Protein AF-A0A2G2Z8R8-F1 (afdb_monomer_lite)

Structure (mmCIF, N/CA/C/O backbone):
data_AF-A0A2G2Z8R8-F1
#
_entry.id   AF-A0A2G2Z8R8-F1
#
loop_
_atom_site.group_PDB
_atom_site.id
_atom_site.type_symbol
_atom_site.label_atom_id
_atom_site.label_alt_id
_atom_site.label_comp_id
_atom_site.label_asym_id
_atom_site.label_entity_id
_atom_site.label_seq_id
_atom_site.pdbx_PDB_ins_code
_atom_site.Cartn_x
_atom_site.Cartn_y
_atom_site.Cartn_z
_atom_site.occupancy
_atom_site.B_iso_or_equiv
_atom_site.auth_seq_id
_atom_site.auth_comp_id
_atom_site.auth_asym_id
_atom_site.auth_atom_id
_atom_site.pdbx_PDB_model_num
ATOM 1 N N . MET A 1 1 ? 10.432 -23.554 36.384 1.00 43.22 1 MET A N 1
ATOM 2 C CA . MET A 1 1 ? 9.924 -23.650 34.997 1.00 43.22 1 MET A CA 1
ATOM 3 C C . MET A 1 1 ? 9.872 -22.246 34.408 1.00 43.22 1 MET A C 1
ATOM 5 O O . MET A 1 1 ? 8.925 -21.521 34.662 1.00 43.22 1 MET A O 1
ATOM 9 N N . MET A 1 2 ? 10.923 -21.826 33.702 1.00 41.69 2 MET A N 1
ATOM 10 C CA . MET A 1 2 ? 10.990 -20.522 33.031 1.00 41.69 2 MET A CA 1
ATOM 11 C C . MET A 1 2 ? 11.285 -20.794 31.558 1.00 41.69 2 MET A C 1
ATOM 13 O O . MET A 1 2 ? 12.398 -21.174 31.202 1.00 41.69 2 MET A O 1
ATOM 17 N N . LYS A 1 3 ? 10.269 -20.672 30.701 1.00 60.81 3 LYS A N 1
ATOM 18 C CA . LYS A 1 3 ? 10.453 -20.715 29.249 1.00 60.81 3 LYS A CA 1
ATOM 19 C C . LYS A 1 3 ? 10.927 -19.331 28.818 1.00 60.81 3 LYS A C 1
ATOM 21 O O . LYS A 1 3 ? 10.129 -18.416 28.648 1.00 60.81 3 LYS A O 1
ATOM 26 N N . LYS A 1 4 ? 12.247 -19.179 28.717 1.00 51.88 4 LYS A N 1
ATOM 27 C CA . LYS A 1 4 ? 12.909 -18.010 28.138 1.00 51.88 4 LYS A CA 1
ATOM 28 C C . LYS A 1 4 ? 12.603 -18.007 26.639 1.00 51.88 4 LYS A C 1
ATOM 30 O O . LYS A 1 4 ? 13.183 -18.786 25.889 1.00 51.88 4 LYS A O 1
ATOM 35 N N . LEU A 1 5 ? 11.646 -17.185 26.214 1.00 55.47 5 LEU A N 1
ATOM 36 C CA . LEU A 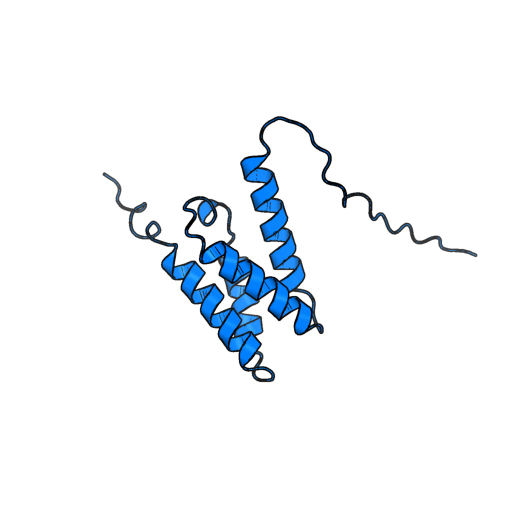1 5 ? 11.427 -16.905 24.799 1.00 55.47 5 LEU A CA 1
ATOM 37 C C . LEU A 1 5 ? 12.574 -16.009 24.330 1.00 55.47 5 LEU A C 1
ATOM 39 O O . LEU A 1 5 ? 12.664 -14.842 24.704 1.00 55.47 5 LEU A O 1
ATOM 43 N N . GLY A 1 6 ? 13.489 -16.590 23.557 1.00 53.66 6 GLY A N 1
ATOM 44 C CA . GLY A 1 6 ? 14.485 -15.842 22.806 1.00 53.66 6 GLY A CA 1
ATOM 45 C C . GLY A 1 6 ? 13.795 -15.073 21.686 1.00 53.66 6 GLY A C 1
ATOM 46 O O . GLY A 1 6 ? 13.603 -15.606 20.599 1.00 53.66 6 GLY A O 1
ATOM 47 N N . VAL A 1 7 ? 13.420 -13.823 21.960 1.00 51.38 7 VAL A N 1
ATOM 48 C CA . VAL A 1 7 ? 13.142 -12.825 20.925 1.00 51.38 7 VAL A CA 1
ATOM 49 C C . VAL A 1 7 ? 14.493 -12.438 20.335 1.00 51.38 7 VAL A C 1
ATOM 51 O O . VAL A 1 7 ? 15.218 -11.605 20.874 1.00 51.38 7 VAL A O 1
ATOM 54 N N . ARG A 1 8 ? 14.861 -13.126 19.256 1.00 47.12 8 ARG A N 1
ATOM 55 C CA . ARG A 1 8 ? 15.959 -12.734 18.378 1.00 47.12 8 ARG A CA 1
ATOM 56 C C . ARG A 1 8 ? 15.507 -11.518 17.575 1.00 47.12 8 ARG A C 1
ATOM 58 O O . ARG A 1 8 ? 14.803 -11.637 16.580 1.00 47.12 8 ARG A O 1
ATOM 65 N N . LEU A 1 9 ? 15.839 -10.351 18.119 1.00 53.00 9 LEU A N 1
ATOM 66 C CA . LEU A 1 9 ? 15.715 -9.019 17.521 1.00 53.00 9 LEU A CA 1
ATOM 67 C C . LEU A 1 9 ? 17.072 -8.600 16.919 1.00 53.00 9 LEU A C 1
ATOM 69 O O . LEU A 1 9 ? 17.424 -7.427 16.888 1.00 53.00 9 LEU A O 1
ATOM 73 N N . ASP A 1 10 ? 17.890 -9.565 16.506 1.00 55.88 10 ASP A N 1
ATOM 74 C CA . ASP A 1 10 ? 19.142 -9.325 15.801 1.00 55.88 10 ASP A CA 1
ATOM 75 C C . ASP A 1 10 ? 18.873 -9.225 14.299 1.00 55.88 10 ASP A C 1
ATOM 77 O O . ASP A 1 10 ? 18.954 -10.220 13.602 1.00 55.88 10 ASP A O 1
ATOM 81 N N . ASP A 1 11 ? 18.467 -8.035 13.836 1.00 49.84 11 ASP A N 1
ATOM 82 C CA . ASP A 1 11 ? 18.850 -7.471 12.519 1.00 49.84 11 ASP A CA 1
ATOM 83 C C . ASP A 1 11 ? 18.287 -6.044 12.301 1.00 49.84 11 ASP A C 1
ATOM 85 O O . ASP A 1 11 ? 17.859 -5.643 11.217 1.00 49.84 11 ASP A O 1
ATOM 89 N N . LEU A 1 12 ? 18.286 -5.224 13.357 1.00 52.91 12 LEU A N 1
ATOM 90 C CA . LEU A 1 12 ? 18.073 -3.777 13.253 1.00 52.91 12 LEU A CA 1
ATOM 91 C C . LEU A 1 12 ? 19.334 -3.024 13.678 1.00 52.91 12 LEU A C 1
ATOM 93 O O . LEU A 1 12 ? 19.315 -2.299 14.664 1.00 52.91 12 LEU A O 1
ATOM 97 N N . LEU A 1 13 ? 20.414 -3.154 12.901 1.00 49.88 13 LEU A N 1
ATOM 98 C CA . LEU A 1 13 ? 21.435 -2.107 12.786 1.00 49.88 13 LEU A CA 1
ATOM 99 C C . LEU A 1 13 ? 21.941 -2.007 11.334 1.00 49.88 13 LEU A C 1
ATOM 101 O O . LEU A 1 13 ? 22.262 -3.028 10.726 1.00 49.88 13 LEU A O 1
ATOM 105 N N . PRO A 1 14 ? 22.046 -0.792 10.763 1.00 53.56 14 PRO A N 1
ATOM 106 C CA . PRO A 1 14 ? 22.709 -0.574 9.489 1.00 53.56 14 PRO A CA 1
ATOM 107 C C . PRO A 1 14 ? 24.219 -0.580 9.746 1.00 53.56 14 PRO A C 1
ATOM 109 O O . PRO A 1 14 ? 24.789 0.428 10.154 1.00 53.56 14 PRO A O 1
ATOM 112 N N . SER A 1 15 ? 24.875 -1.724 9.554 1.00 39.31 15 SER A N 1
ATOM 113 C CA . SER A 1 15 ? 26.336 -1.762 9.581 1.00 39.31 15 SER A CA 1
ATOM 114 C C . SER A 1 15 ? 26.861 -1.238 8.249 1.00 39.31 15 SER A C 1
ATOM 116 O O . SER A 1 15 ? 26.693 -1.851 7.195 1.00 39.31 15 SER A O 1
ATOM 118 N N . SER A 1 16 ? 27.455 -0.053 8.304 1.00 54.16 16 SER A N 1
ATOM 119 C CA . SER A 1 16 ? 28.244 0.563 7.247 1.00 54.16 16 SER A CA 1
ATOM 120 C C . SER A 1 16 ? 29.335 -0.397 6.764 1.00 54.16 16 SER A C 1
ATOM 122 O O . SER A 1 16 ? 30.384 -0.525 7.386 1.00 54.16 16 SER A O 1
ATOM 124 N N . THR A 1 17 ? 29.089 -1.063 5.637 1.00 45.84 17 THR A N 1
ATOM 125 C CA . THR A 1 17 ? 30.105 -1.719 4.810 1.00 45.84 17 THR A CA 1
ATOM 126 C C . THR A 1 17 ? 30.026 -1.094 3.427 1.00 45.84 17 THR A C 1
ATOM 128 O O . THR A 1 17 ? 28.999 -1.154 2.750 1.00 45.84 17 THR A O 1
ATOM 131 N N . MET A 1 18 ? 31.105 -0.414 3.046 1.00 66.75 18 MET A N 1
ATOM 132 C CA . MET A 1 18 ? 31.293 0.114 1.704 1.00 66.75 18 MET A CA 1
ATOM 133 C C . MET A 1 18 ? 31.312 -1.040 0.696 1.00 66.75 18 MET A C 1
ATOM 135 O O . MET A 1 18 ? 32.046 -2.007 0.872 1.00 66.75 18 MET A O 1
ATOM 139 N N . GLY A 1 19 ? 30.526 -0.895 -0.370 1.00 47.53 19 GLY A N 1
ATOM 140 C CA . GLY A 1 19 ? 30.490 -1.808 -1.512 1.00 47.53 19 GLY A CA 1
ATOM 141 C C . GLY A 1 19 ? 29.070 -2.287 -1.812 1.00 47.53 19 GLY A C 1
ATOM 142 O O . GLY A 1 19 ? 28.534 -3.128 -1.104 1.00 47.53 19 GLY A O 1
ATOM 143 N N . SER A 1 20 ? 28.463 -1.753 -2.878 1.00 45.75 20 SER A N 1
ATOM 144 C CA . SER A 1 20 ? 27.205 -2.241 -3.489 1.00 45.75 20 SER A CA 1
ATOM 145 C C . SER A 1 20 ? 25.868 -1.873 -2.809 1.00 45.75 20 SER A C 1
ATOM 147 O O . SER A 1 20 ? 24.840 -2.491 -3.081 1.00 45.75 20 SER A O 1
ATOM 149 N N . ALA A 1 21 ? 25.827 -0.826 -1.978 1.00 47.91 21 ALA A N 1
ATOM 150 C CA . ALA A 1 21 ? 24.672 -0.509 -1.122 1.00 47.91 21 ALA A CA 1
ATOM 151 C C . ALA A 1 21 ? 23.464 0.195 -1.792 1.00 47.91 21 ALA A C 1
ATOM 153 O O . ALA A 1 21 ? 22.448 0.424 -1.133 1.00 47.91 21 ALA A O 1
ATOM 154 N N . SER A 1 22 ? 23.529 0.542 -3.083 1.00 49.91 22 SER A N 1
ATOM 155 C CA . SER A 1 22 ? 22.451 1.327 -3.715 1.00 49.91 22 SER A CA 1
ATOM 156 C C . SER A 1 22 ? 21.161 0.510 -3.923 1.00 49.91 22 SER A C 1
ATOM 158 O O . SER A 1 22 ? 20.063 0.989 -3.655 1.00 49.91 22 SER A O 1
ATOM 160 N N . LEU A 1 23 ? 21.275 -0.769 -4.301 1.00 51.56 23 LEU A N 1
ATOM 161 C CA . LEU A 1 23 ? 20.124 -1.671 -4.491 1.00 51.56 23 LEU A CA 1
ATOM 162 C C . LEU A 1 23 ? 19.588 -2.247 -3.168 1.00 51.56 23 LEU A C 1
ATOM 164 O O . LEU A 1 23 ? 18.381 -2.449 -3.013 1.00 51.56 23 LEU A O 1
ATOM 168 N N . SER A 1 24 ? 20.466 -2.491 -2.191 1.00 59.31 24 SER A N 1
ATOM 169 C CA . SER A 1 24 ? 20.090 -3.082 -0.902 1.00 59.31 24 SER A CA 1
ATOM 170 C C . SER A 1 24 ? 19.321 -2.099 -0.023 1.00 59.31 24 SER A C 1
ATOM 172 O O . SER A 1 24 ? 18.294 -2.470 0.545 1.00 59.31 24 SER A O 1
ATOM 174 N N . HIS A 1 25 ? 19.738 -0.830 0.023 1.00 64.38 25 HIS A N 1
ATOM 175 C CA . HIS A 1 25 ? 19.013 0.209 0.755 1.00 64.38 25 HIS A CA 1
ATOM 176 C C . HIS A 1 25 ? 17.590 0.396 0.203 1.00 64.38 25 HIS A C 1
ATOM 178 O O . HIS A 1 25 ? 16.633 0.552 0.966 1.00 64.38 25 HIS A O 1
ATOM 184 N N . GLN A 1 26 ? 17.445 0.269 -1.122 1.00 71.69 26 GLN A N 1
ATOM 185 C CA . GLN A 1 26 ? 16.164 0.329 -1.817 1.00 71.69 26 GLN A CA 1
ATOM 186 C C . GLN A 1 26 ? 15.236 -0.841 -1.453 1.00 71.69 26 GLN A C 1
ATOM 188 O O . GLN A 1 26 ? 14.096 -0.646 -1.044 1.00 71.69 26 GLN A O 1
ATOM 193 N N . SER A 1 27 ? 15.740 -2.072 -1.485 1.00 72.25 27 SER A N 1
ATOM 194 C CA . SER A 1 27 ? 14.947 -3.238 -1.073 1.00 72.25 27 SER A CA 1
ATOM 195 C C . SER A 1 27 ? 14.521 -3.178 0.405 1.00 72.25 27 SER A C 1
ATOM 197 O O . SER A 1 27 ? 13.402 -3.559 0.755 1.00 72.25 27 SER A O 1
ATOM 199 N N . ILE A 1 28 ? 15.390 -2.664 1.283 1.00 77.44 28 ILE A N 1
ATOM 200 C CA . ILE A 1 28 ? 15.125 -2.569 2.724 1.00 77.44 28 ILE A CA 1
ATOM 201 C C . ILE A 1 28 ? 14.011 -1.561 3.028 1.00 77.44 28 ILE A C 1
ATOM 203 O O . ILE A 1 28 ? 13.131 -1.873 3.837 1.00 77.44 28 ILE A O 1
ATOM 207 N N . TRP A 1 29 ? 13.994 -0.377 2.398 1.00 81.38 29 TRP A N 1
ATOM 208 C CA . TRP A 1 29 ? 12.897 0.570 2.644 1.00 81.38 29 TRP A CA 1
ATOM 209 C C . TRP A 1 29 ? 11.569 0.040 2.097 1.00 81.38 29 TRP A C 1
ATOM 211 O O . TRP A 1 29 ? 10.569 0.140 2.799 1.00 81.38 29 TRP A O 1
ATOM 221 N N . ILE A 1 30 ? 11.554 -0.598 0.917 1.00 79.12 30 ILE A N 1
ATOM 222 C CA . ILE A 1 30 ? 10.332 -1.182 0.336 1.00 79.12 30 ILE A CA 1
ATOM 223 C C . ILE A 1 30 ? 9.729 -2.211 1.294 1.00 79.12 30 ILE A C 1
ATOM 225 O O . ILE A 1 30 ? 8.538 -2.160 1.601 1.00 79.12 30 ILE A O 1
ATOM 229 N N . LYS A 1 31 ? 10.559 -3.117 1.825 1.00 81.56 31 LYS A N 1
ATOM 230 C CA . LYS A 1 31 ? 10.122 -4.102 2.822 1.00 81.56 31 LYS A CA 1
ATOM 231 C C . LYS A 1 31 ? 9.584 -3.429 4.086 1.00 81.56 31 LYS A C 1
ATOM 233 O O . LYS A 1 31 ? 8.550 -3.858 4.591 1.00 81.56 31 LYS A O 1
ATOM 238 N N . LYS A 1 32 ? 10.222 -2.354 4.569 1.00 84.56 32 LYS A N 1
ATOM 239 C CA . LYS A 1 32 ? 9.727 -1.568 5.716 1.00 84.56 32 LYS A CA 1
ATOM 240 C C . LYS A 1 32 ? 8.353 -0.949 5.453 1.00 84.56 32 LYS A C 1
ATOM 242 O O . LYS A 1 32 ? 7.491 -1.036 6.322 1.00 84.56 32 LYS A O 1
ATOM 247 N N . ILE A 1 33 ? 8.128 -0.371 4.271 1.00 87.12 33 ILE A N 1
ATOM 248 C CA . ILE A 1 33 ? 6.813 0.167 3.897 1.00 87.12 33 ILE A CA 1
ATOM 249 C C . ILE A 1 33 ? 5.775 -0.954 3.855 1.00 87.12 33 ILE A C 1
ATOM 251 O O . ILE A 1 33 ? 4.703 -0.803 4.429 1.00 87.12 33 ILE A O 1
ATOM 255 N N . LEU A 1 34 ? 6.100 -2.104 3.257 1.00 84.69 34 LEU A N 1
ATOM 256 C CA . LEU A 1 34 ? 5.175 -3.236 3.179 1.00 84.69 34 LEU A CA 1
ATOM 257 C C . LEU A 1 34 ? 4.772 -3.758 4.569 1.00 84.69 34 LEU A C 1
ATOM 259 O O . LEU A 1 34 ? 3.609 -4.087 4.793 1.00 84.69 34 LEU A O 1
ATOM 263 N N . VAL A 1 35 ? 5.723 -3.807 5.508 1.00 85.62 35 VAL A N 1
ATOM 264 C CA . VAL A 1 35 ? 5.460 -4.138 6.917 1.00 85.62 35 VAL A CA 1
ATOM 265 C C . VAL A 1 35 ? 4.545 -3.090 7.555 1.00 85.62 35 VAL A C 1
ATOM 267 O O . VAL A 1 35 ? 3.589 -3.460 8.230 1.00 85.62 35 VAL A O 1
ATOM 270 N N . GLY A 1 36 ? 4.782 -1.802 7.291 1.00 86.50 36 GLY A N 1
ATOM 271 C CA . GLY A 1 36 ? 3.932 -0.705 7.758 1.00 86.50 36 GLY A CA 1
ATOM 272 C C . GLY A 1 36 ? 2.490 -0.808 7.256 1.00 86.50 36 GLY A C 1
ATOM 273 O O . GLY A 1 36 ? 1.567 -0.732 8.055 1.00 86.50 36 GLY A O 1
ATOM 274 N N . LEU A 1 37 ? 2.284 -1.083 5.964 1.00 85.50 37 LEU A N 1
ATOM 275 C CA . LEU A 1 37 ? 0.953 -1.267 5.356 1.00 85.50 37 LEU A CA 1
ATOM 276 C C . LEU A 1 37 ? 0.232 -2.542 5.840 1.00 85.50 37 LEU A C 1
ATOM 278 O O . LEU A 1 37 ? -0.992 -2.658 5.732 1.00 85.50 37 LEU A O 1
ATOM 282 N N . ARG A 1 38 ? 0.985 -3.519 6.360 1.00 83.62 38 ARG A N 1
ATOM 283 C CA . ARG A 1 38 ? 0.464 -4.763 6.948 1.00 83.62 38 ARG A CA 1
ATOM 284 C C . ARG A 1 38 ? 0.235 -4.684 8.456 1.00 83.62 38 ARG A C 1
ATOM 286 O O . ARG A 1 38 ? -0.274 -5.651 9.011 1.00 83.62 38 ARG A O 1
ATOM 293 N N . ALA A 1 39 ? 0.581 -3.577 9.115 1.00 82.19 39 ALA A N 1
ATOM 294 C CA . ALA A 1 39 ? 0.360 -3.402 10.548 1.00 82.19 39 ALA A CA 1
ATOM 295 C C . ALA A 1 39 ? -1.147 -3.295 10.845 1.00 82.19 39 ALA A C 1
ATOM 297 O O . ALA A 1 39 ? -1.715 -2.209 10.826 1.00 82.19 39 ALA A O 1
ATOM 298 N N . ASP A 1 40 ? -1.824 -4.430 11.020 1.00 68.62 40 ASP A N 1
ATOM 299 C CA . ASP A 1 40 ? -3.269 -4.474 11.236 1.00 68.62 40 ASP A CA 1
ATOM 300 C C . ASP A 1 40 ? -3.653 -3.814 12.571 1.00 68.62 40 ASP A C 1
ATOM 302 O O . ASP A 1 40 ? -3.158 -4.192 13.630 1.00 68.62 40 ASP A O 1
ATOM 306 N N . GLY A 1 41 ? -4.552 -2.823 12.507 1.00 68.81 41 GLY A N 1
ATOM 307 C CA . GLY A 1 41 ? -5.139 -2.157 13.678 1.00 68.81 41 GLY A CA 1
ATOM 308 C C . GLY A 1 41 ? -4.568 -0.780 14.030 1.00 68.81 41 GLY A C 1
ATOM 309 O O . GLY A 1 41 ? -5.115 -0.119 14.908 1.00 68.81 41 GLY A O 1
ATOM 310 N N . GLU A 1 42 ? -3.526 -0.309 13.340 1.00 80.19 42 GLU A N 1
ATOM 311 C CA . GLU A 1 42 ? -2.916 1.003 13.592 1.00 80.19 42 GLU A CA 1
ATOM 312 C C . GLU A 1 42 ? -3.024 1.897 12.353 1.00 80.19 42 GLU A C 1
ATOM 314 O O . GLU A 1 42 ? -2.091 2.014 11.558 1.00 80.19 42 GLU A O 1
ATOM 319 N N . GLU A 1 43 ? -4.171 2.566 12.206 1.00 83.00 43 GLU A N 1
ATOM 320 C CA . GLU A 1 43 ? -4.445 3.513 11.113 1.00 83.00 43 GLU A CA 1
ATOM 321 C C . GLU A 1 43 ? -3.323 4.554 10.950 1.00 83.00 43 GLU A C 1
ATOM 323 O O . GLU A 1 43 ? -2.909 4.851 9.830 1.00 83.00 43 GLU A O 1
ATOM 328 N N . GLY A 1 44 ? -2.741 5.030 12.058 1.00 83.94 44 GLY A N 1
ATOM 329 C CA . GLY A 1 44 ? -1.601 5.953 12.034 1.00 83.94 44 GLY A CA 1
ATOM 330 C C . GLY A 1 44 ? -0.352 5.384 11.349 1.00 83.94 44 GLY A C 1
ATOM 331 O O . GLY A 1 44 ? 0.334 6.108 10.629 1.00 83.94 44 GLY A O 1
ATOM 332 N N . LYS A 1 45 ? -0.080 4.078 11.487 1.00 85.81 45 LYS A N 1
ATOM 333 C CA . LYS A 1 45 ? 1.053 3.422 10.811 1.00 85.81 45 LYS A CA 1
ATOM 334 C C . LYS A 1 45 ? 0.808 3.265 9.316 1.00 85.81 45 LYS A C 1
ATOM 336 O O . LYS A 1 45 ? 1.746 3.408 8.532 1.00 85.81 45 LYS A O 1
ATOM 341 N N . TRP A 1 46 ? -0.435 3.003 8.914 1.00 87.44 46 TRP A N 1
ATOM 342 C CA . TRP A 1 46 ? -0.810 2.963 7.500 1.00 87.44 46 TRP A CA 1
ATOM 343 C C . TRP A 1 46 ? -0.654 4.329 6.852 1.00 87.44 46 TRP A C 1
ATOM 345 O O . TRP A 1 46 ? -0.029 4.421 5.800 1.00 87.44 46 TRP A O 1
ATOM 355 N N . VAL A 1 47 ? -1.153 5.384 7.501 1.00 88.44 47 VAL A N 1
ATOM 356 C CA . VAL A 1 47 ? -1.018 6.767 7.027 1.00 88.44 47 VAL A CA 1
ATOM 357 C C . VAL A 1 47 ? 0.453 7.152 6.889 1.00 88.44 47 VAL A C 1
ATOM 359 O O . VAL A 1 47 ? 0.848 7.647 5.836 1.00 88.44 47 VAL A O 1
ATOM 362 N N . GLU A 1 48 ? 1.290 6.869 7.891 1.00 88.56 48 GLU A N 1
ATOM 363 C CA . GLU A 1 48 ? 2.720 7.191 7.828 1.00 88.56 48 GLU A CA 1
ATOM 364 C C . GLU A 1 48 ? 3.441 6.419 6.708 1.00 88.56 48 GLU A C 1
ATOM 366 O O . GLU A 1 48 ? 4.238 6.993 5.961 1.00 88.56 48 GLU A O 1
ATOM 371 N N . ALA A 1 49 ? 3.146 5.124 6.553 1.00 88.50 49 ALA A N 1
ATOM 372 C CA . ALA A 1 49 ? 3.734 4.292 5.507 1.00 88.50 49 ALA A CA 1
ATOM 373 C C . ALA A 1 49 ? 3.284 4.724 4.101 1.00 88.50 49 ALA A C 1
ATOM 375 O O . ALA A 1 49 ? 4.113 4.800 3.193 1.00 88.50 49 ALA A O 1
ATOM 376 N N . LEU A 1 50 ? 1.997 5.038 3.924 1.00 88.94 50 LEU A N 1
ATOM 377 C CA . LEU A 1 50 ? 1.438 5.550 2.671 1.00 88.94 50 LEU A CA 1
ATOM 378 C C . LEU A 1 50 ? 2.019 6.916 2.313 1.00 88.94 50 LEU A C 1
ATOM 380 O O . LEU A 1 50 ? 2.401 7.131 1.170 1.00 88.94 50 LEU A O 1
ATOM 384 N N . MET A 1 51 ? 2.128 7.826 3.279 1.00 88.62 51 MET A N 1
ATOM 385 C CA . MET A 1 51 ? 2.674 9.163 3.058 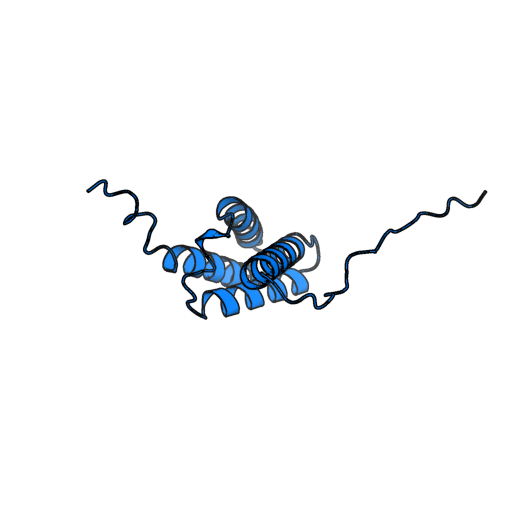1.00 88.62 51 MET A CA 1
ATOM 386 C C . MET A 1 51 ? 4.143 9.096 2.636 1.00 88.62 51 MET A C 1
ATOM 388 O O . MET A 1 51 ? 4.512 9.694 1.628 1.00 88.62 51 MET A O 1
ATOM 392 N N . LYS A 1 52 ? 4.959 8.294 3.336 1.00 85.19 52 LYS A N 1
ATOM 393 C CA . LYS A 1 52 ? 6.358 8.035 2.955 1.00 85.19 52 LYS A CA 1
ATOM 394 C C . LYS A 1 52 ? 6.468 7.410 1.568 1.00 85.19 52 LYS A C 1
ATOM 396 O O . LYS A 1 52 ? 7.369 7.756 0.807 1.00 85.19 52 LYS A O 1
ATOM 401 N N . LEU A 1 53 ? 5.563 6.492 1.227 1.00 84.38 53 LEU A N 1
ATOM 402 C CA . LEU A 1 53 ? 5.512 5.899 -0.105 1.00 84.38 53 LEU A CA 1
ATOM 403 C C . LEU A 1 53 ? 5.183 6.954 -1.170 1.00 84.38 53 LEU A C 1
ATOM 405 O O . LEU A 1 53 ? 5.923 7.068 -2.141 1.00 84.38 53 LEU A O 1
ATOM 409 N N . CYS A 1 54 ? 4.122 7.739 -0.982 1.00 84.94 54 CYS A N 1
ATOM 410 C CA . CYS A 1 54 ? 3.708 8.797 -1.904 1.00 84.94 54 CYS A CA 1
ATOM 411 C C . CYS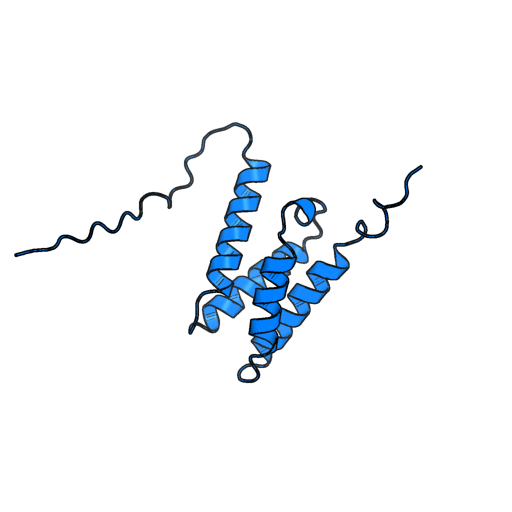 A 1 54 ? 4.792 9.859 -2.089 1.00 84.94 54 CYS A C 1
ATOM 413 O O . CYS A 1 54 ? 5.077 10.236 -3.220 1.00 84.94 54 CYS A O 1
ATOM 415 N N . GLU A 1 55 ? 5.439 10.302 -1.011 1.00 84.69 55 GLU A N 1
ATOM 416 C CA . GLU A 1 55 ? 6.567 11.234 -1.076 1.00 84.69 55 GLU A CA 1
ATOM 417 C C . GLU A 1 55 ? 7.700 10.652 -1.929 1.00 84.69 55 GLU A C 1
ATOM 419 O O . GLU A 1 55 ? 8.212 11.306 -2.840 1.00 84.69 55 GLU A O 1
ATOM 424 N N . LYS A 1 56 ? 8.048 9.381 -1.699 1.00 76.00 56 LYS A N 1
ATOM 425 C CA . LYS A 1 56 ? 9.133 8.726 -2.430 1.00 76.00 56 LYS A CA 1
ATOM 426 C C . LYS A 1 56 ? 8.794 8.455 -3.896 1.00 76.00 56 LYS A C 1
ATOM 428 O O . LYS A 1 56 ? 9.680 8.573 -4.736 1.00 76.00 56 LYS A O 1
ATOM 433 N N . LEU A 1 57 ? 7.540 8.120 -4.207 1.00 75.25 57 LEU A N 1
ATOM 434 C CA . LEU A 1 57 ? 7.044 7.956 -5.578 1.00 75.25 57 LEU A CA 1
ATOM 435 C C . LEU A 1 57 ? 6.931 9.302 -6.315 1.00 75.25 57 LEU A C 1
ATOM 437 O O . LEU A 1 57 ? 7.196 9.365 -7.514 1.00 75.25 57 LEU A O 1
ATOM 441 N N . SER A 1 58 ? 6.577 10.376 -5.602 1.00 73.38 58 SER A N 1
ATOM 442 C CA . SER A 1 58 ? 6.492 11.745 -6.130 1.00 73.38 58 SER A CA 1
ATOM 443 C C . SER A 1 58 ? 7.865 12.287 -6.539 1.00 73.38 58 SER A C 1
ATOM 445 O O . SER A 1 58 ? 8.001 12.963 -7.562 1.00 73.38 58 SER A O 1
ATOM 447 N N . ILE A 1 59 ? 8.920 11.905 -5.810 1.00 70.25 59 ILE A N 1
ATOM 448 C CA . ILE A 1 59 ? 10.311 12.106 -6.229 1.00 70.25 59 ILE A CA 1
ATOM 449 C C . ILE A 1 59 ? 10.605 11.121 -7.371 1.00 70.25 59 ILE A C 1
ATOM 451 O O . ILE A 1 59 ? 11.194 10.061 -7.154 1.00 70.25 59 ILE A O 1
ATOM 455 N N . LYS A 1 60 ? 10.161 11.466 -8.592 1.00 57.25 60 LYS A N 1
ATOM 456 C CA . LYS A 1 60 ? 10.313 10.700 -9.845 1.00 57.25 60 LYS A CA 1
ATOM 457 C C . LYS A 1 60 ? 11.751 10.200 -10.017 1.00 57.25 60 LYS A C 1
ATOM 459 O O . LYS A 1 60 ? 12.591 10.850 -10.629 1.00 57.25 60 LYS A O 1
ATOM 464 N N . THR A 1 61 ? 12.035 9.014 -9.494 1.00 55.19 61 THR A N 1
ATOM 465 C CA . THR A 1 61 ? 13.319 8.340 -9.679 1.00 55.19 61 THR A CA 1
ATOM 466 C C . THR A 1 61 ? 13.031 7.061 -10.430 1.00 55.19 61 THR A C 1
ATOM 468 O O . THR A 1 61 ? 12.324 6.173 -9.950 1.00 55.19 61 THR A O 1
ATOM 471 N N . LYS A 1 62 ? 13.565 7.004 -11.646 1.00 56.09 62 LYS A N 1
ATOM 472 C CA . LYS A 1 62 ? 13.361 5.925 -12.614 1.00 56.09 62 LYS A CA 1
ATOM 473 C C . LYS A 1 62 ? 13.742 4.531 -12.084 1.00 56.09 62 LYS A C 1
ATOM 475 O O . LYS A 1 62 ? 13.264 3.544 -12.627 1.00 56.09 62 LYS A O 1
ATOM 480 N N . ASP A 1 63 ? 14.522 4.438 -11.008 1.00 56.09 63 ASP A N 1
ATOM 481 C CA . ASP A 1 63 ? 15.069 3.178 -10.484 1.00 56.09 63 ASP A CA 1
ATOM 482 C C . ASP A 1 63 ? 14.222 2.471 -9.409 1.00 56.09 63 ASP A C 1
ATOM 484 O O . ASP A 1 63 ? 14.540 1.351 -9.004 1.00 56.09 63 ASP A O 1
ATOM 488 N N . TYR A 1 64 ? 13.134 3.078 -8.922 1.00 58.41 64 TYR A N 1
ATOM 489 C CA . TYR A 1 64 ? 12.311 2.462 -7.867 1.00 58.41 64 TYR A CA 1
ATOM 490 C C . TYR A 1 64 ? 11.347 1.388 -8.390 1.00 58.41 64 TYR A C 1
ATOM 492 O O . TYR A 1 64 ? 10.917 0.523 -7.630 1.00 58.41 64 TYR A O 1
ATOM 500 N N . VAL A 1 65 ? 11.011 1.438 -9.682 1.00 55.50 65 VAL A N 1
ATOM 501 C CA . VAL A 1 65 ? 9.904 0.670 -10.275 1.00 55.50 65 VAL A CA 1
ATOM 502 C C . VAL A 1 65 ? 10.331 -0.750 -10.660 1.00 55.50 65 VAL A C 1
ATOM 504 O O . VAL A 1 65 ? 9.553 -1.685 -10.508 1.00 55.50 65 VAL A O 1
ATOM 507 N N . CYS A 1 66 ? 11.591 -0.953 -11.058 1.00 53.78 66 CYS A N 1
ATOM 508 C CA . CYS A 1 66 ? 12.092 -2.275 -11.463 1.00 53.78 66 CYS A CA 1
ATOM 509 C C . CYS A 1 66 ? 12.320 -3.249 -10.293 1.00 53.78 66 CYS A C 1
ATOM 511 O O . CYS A 1 66 ? 12.444 -4.449 -10.513 1.00 53.78 66 CYS A O 1
ATOM 513 N N . THR A 1 67 ? 12.384 -2.757 -9.051 1.00 57.72 67 THR A N 1
ATOM 514 C CA . THR A 1 67 ? 12.556 -3.592 -7.841 1.00 57.72 67 THR A CA 1
ATOM 515 C C . THR A 1 67 ? 11.269 -3.743 -7.029 1.00 57.72 67 THR A C 1
ATOM 517 O O . THR A 1 67 ? 11.248 -4.438 -6.009 1.00 57.72 67 THR A O 1
ATOM 520 N N . PHE A 1 68 ? 10.183 -3.115 -7.479 1.00 64.62 68 PHE A N 1
ATOM 521 C CA . PHE A 1 68 ? 8.892 -3.143 -6.817 1.00 64.62 68 PHE A CA 1
ATOM 522 C C . PHE A 1 68 ? 8.102 -4.379 -7.254 1.00 64.62 68 PHE A C 1
ATOM 524 O O . PHE A 1 68 ? 7.847 -4.584 -8.438 1.00 64.62 68 PHE A O 1
ATOM 531 N N . SER A 1 69 ? 7.653 -5.197 -6.301 1.00 69.75 69 SER A N 1
ATOM 532 C CA . SER A 1 69 ? 6.631 -6.206 -6.590 1.00 69.75 69 SER A CA 1
ATOM 533 C C . SER A 1 69 ? 5.275 -5.503 -6.621 1.00 69.75 69 SER A C 1
ATOM 535 O O . SER A 1 69 ? 4.633 -5.337 -5.580 1.00 69.75 69 SER A O 1
ATOM 537 N N . VAL A 1 70 ? 4.883 -5.028 -7.807 1.00 72.12 70 VAL A N 1
ATOM 538 C CA . VAL A 1 70 ? 3.636 -4.278 -8.036 1.00 72.12 70 VAL A CA 1
ATOM 539 C C . VAL A 1 70 ? 2.440 -5.038 -7.456 1.00 72.12 70 VAL A C 1
ATOM 541 O O . VAL A 1 70 ? 1.680 -4.453 -6.691 1.00 72.12 70 VAL A O 1
ATOM 544 N N . ASP A 1 71 ? 2.347 -6.353 -7.669 1.00 78.12 71 ASP A N 1
ATOM 545 C CA . ASP A 1 71 ? 1.290 -7.209 -7.109 1.00 78.12 71 ASP A CA 1
ATOM 546 C C . ASP A 1 71 ? 1.152 -7.127 -5.582 1.00 78.12 71 ASP A C 1
ATOM 548 O O . ASP A 1 71 ? 0.044 -7.046 -5.046 1.00 78.12 71 ASP A O 1
ATOM 552 N N . SER A 1 72 ? 2.275 -7.104 -4.854 1.00 82.19 72 SER A N 1
ATOM 553 C CA . SER A 1 72 ? 2.254 -7.054 -3.385 1.00 82.19 72 SER A CA 1
ATOM 554 C C . SER A 1 72 ? 1.733 -5.717 -2.863 1.00 82.19 72 SER A C 1
ATOM 556 O O . SER A 1 72 ? 1.030 -5.681 -1.851 1.00 82.19 72 SER A O 1
ATOM 558 N N . PHE A 1 73 ? 2.064 -4.622 -3.547 1.00 80.75 73 PHE A N 1
ATOM 559 C CA . PHE A 1 73 ? 1.583 -3.294 -3.185 1.00 80.75 73 PHE A CA 1
ATOM 560 C C . PHE A 1 73 ? 0.154 -3.059 -3.631 1.00 80.75 73 PHE A C 1
ATOM 562 O O . PHE A 1 73 ? -0.620 -2.535 -2.842 1.00 80.75 73 PHE A O 1
ATOM 569 N N . VAL A 1 74 ? -0.226 -3.490 -4.834 1.00 84.94 74 VAL A N 1
ATOM 570 C CA . VAL A 1 74 ? -1.610 -3.412 -5.310 1.00 84.94 74 VAL A CA 1
ATOM 571 C C . VAL A 1 74 ? -2.525 -4.151 -4.340 1.00 84.94 74 VAL A C 1
ATOM 573 O O . VAL A 1 74 ? -3.509 -3.580 -3.888 1.00 84.94 74 VAL A O 1
ATOM 576 N N . SER A 1 75 ? -2.166 -5.367 -3.918 1.00 85.94 75 SER A N 1
ATOM 577 C CA . SER A 1 75 ? -2.966 -6.120 -2.946 1.00 85.94 75 SER A CA 1
ATOM 578 C C . SER A 1 75 ? -3.084 -5.402 -1.587 1.00 85.94 75 SER A C 1
ATOM 580 O O . SER A 1 75 ? -4.174 -5.322 -1.018 1.00 85.94 75 SER A O 1
ATOM 582 N N . ALA A 1 76 ? -1.998 -4.798 -1.086 1.00 86.44 76 ALA A N 1
ATOM 583 C CA . ALA A 1 76 ? -2.025 -4.010 0.150 1.00 86.44 76 ALA A CA 1
ATOM 584 C C . ALA A 1 76 ? -2.833 -2.702 0.015 1.00 86.44 76 ALA A C 1
ATOM 586 O O . ALA A 1 76 ? -3.600 -2.356 0.912 1.00 86.44 76 ALA A O 1
ATOM 587 N N . LEU A 1 77 ? -2.700 -1.995 -1.109 1.00 88.06 77 LEU A N 1
ATOM 588 C CA . LEU A 1 77 ? -3.401 -0.745 -1.402 1.00 88.06 77 LEU A CA 1
ATOM 589 C C . LEU A 1 77 ? -4.896 -0.980 -1.615 1.00 88.06 77 LEU A C 1
ATOM 591 O O . LEU A 1 77 ? -5.701 -0.247 -1.056 1.00 88.06 77 LEU A O 1
ATOM 595 N N . VAL A 1 78 ? -5.287 -2.032 -2.339 1.00 89.25 78 VAL A N 1
ATOM 596 C CA . VAL A 1 78 ? -6.696 -2.426 -2.525 1.00 89.25 78 VAL A CA 1
ATOM 597 C C . VAL A 1 78 ? -7.353 -2.745 -1.181 1.00 89.25 78 VAL A C 1
ATOM 599 O O . VAL A 1 78 ? -8.492 -2.343 -0.938 1.00 89.25 78 VAL A O 1
ATOM 602 N N . ARG A 1 79 ? -6.626 -3.403 -0.267 1.00 87.31 79 ARG A N 1
ATOM 603 C CA . ARG A 1 79 ? -7.104 -3.652 1.100 1.00 87.31 79 ARG A CA 1
ATOM 604 C C . ARG A 1 79 ? -7.392 -2.347 1.851 1.00 87.31 79 ARG A C 1
ATOM 606 O O . ARG A 1 79 ? -8.424 -2.250 2.510 1.00 87.31 79 ARG A O 1
ATOM 613 N N . LEU A 1 80 ? -6.510 -1.354 1.726 1.00 86.56 80 LEU A N 1
ATOM 614 C CA . LEU A 1 80 ? -6.651 -0.035 2.356 1.00 86.56 80 LEU A CA 1
ATOM 615 C C . LEU A 1 80 ? -7.748 0.813 1.699 1.00 86.56 80 LEU A C 1
ATOM 617 O O . LEU A 1 80 ? -8.504 1.479 2.397 1.00 86.56 80 LEU A O 1
ATOM 621 N N . LEU A 1 81 ? -7.902 0.732 0.376 1.00 87.56 81 LEU A N 1
ATOM 622 C CA . LEU A 1 81 ? -8.980 1.385 -0.374 1.00 87.56 81 LEU A CA 1
ATOM 623 C C . LEU A 1 81 ? -10.364 0.905 0.059 1.00 87.56 81 LEU A C 1
ATOM 625 O O . LEU A 1 81 ? -11.311 1.685 0.101 1.00 87.56 81 LEU A O 1
ATOM 629 N N . ASN A 1 82 ? -10.488 -0.372 0.419 1.00 86.75 82 ASN A N 1
ATOM 630 C CA . ASN A 1 82 ? -11.750 -0.921 0.901 1.00 86.75 82 ASN A CA 1
ATOM 631 C C . ASN A 1 82 ? -12.078 -0.490 2.348 1.00 86.75 82 ASN A C 1
ATOM 633 O O . ASN A 1 82 ? -13.147 -0.808 2.877 1.00 86.75 82 ASN A O 1
ATOM 637 N N . HIS A 1 83 ? -11.181 0.252 3.006 1.00 81.88 83 HIS A N 1
ATOM 638 C CA . HIS A 1 83 ? -11.339 0.713 4.378 1.00 81.88 83 HIS A CA 1
ATOM 639 C C . HIS A 1 83 ? -12.182 2.000 4.455 1.00 81.88 83 HIS A C 1
ATOM 641 O O . HIS A 1 83 ? -11.693 3.084 4.760 1.00 81.88 83 HIS A O 1
ATOM 647 N N . LYS A 1 84 ? -13.501 1.869 4.244 1.00 74.8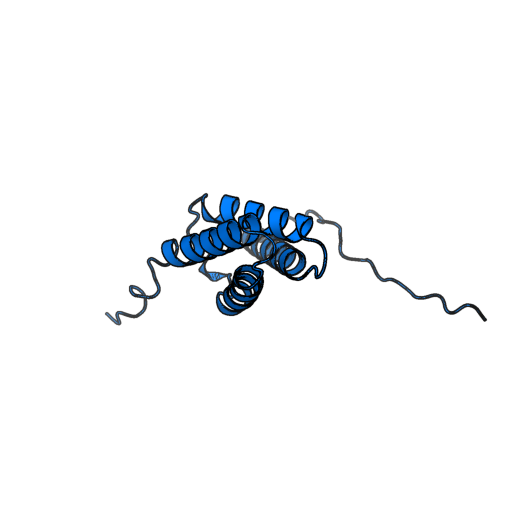8 84 LYS A N 1
ATOM 648 C CA . LYS A 1 84 ? -14.477 2.985 4.256 1.00 74.88 84 LYS A CA 1
ATOM 649 C C . LYS A 1 84 ? -14.555 3.785 5.566 1.00 74.88 84 LYS A C 1
ATOM 651 O O . LYS A 1 84 ? -15.217 4.816 5.603 1.00 74.88 84 LYS A O 1
ATOM 656 N N . LYS A 1 85 ? -13.933 3.303 6.648 1.00 76.94 85 LYS A N 1
ATOM 657 C CA . LYS A 1 85 ? -13.949 3.958 7.967 1.00 76.94 85 LYS A CA 1
ATOM 658 C C . LYS A 1 85 ? -13.137 5.251 8.006 1.00 76.94 85 LYS A C 1
ATOM 660 O O . LYS A 1 85 ? -13.392 6.074 8.876 1.00 76.94 85 LYS A O 1
ATOM 665 N N . ASN A 1 86 ? -12.183 5.421 7.091 1.00 80.88 86 ASN A N 1
ATOM 666 C CA . ASN A 1 86 ? -11.307 6.581 7.083 1.00 80.88 86 ASN A CA 1
ATOM 667 C C . ASN A 1 86 ? -11.057 7.059 5.636 1.00 80.88 86 ASN A C 1
ATOM 669 O O . ASN A 1 86 ? -10.352 6.378 4.883 1.00 80.88 86 ASN A O 1
ATOM 673 N N . PRO A 1 87 ? -11.639 8.202 5.220 1.00 84.00 87 PRO A N 1
ATOM 674 C CA . PRO A 1 87 ? -11.490 8.709 3.859 1.00 84.00 87 PRO A CA 1
ATOM 675 C C . PRO A 1 87 ? -10.053 9.140 3.541 1.00 84.00 87 PRO A C 1
ATOM 677 O O . PRO A 1 87 ? -9.648 9.033 2.386 1.00 84.00 87 PRO A O 1
ATOM 680 N N . ASP A 1 88 ? -9.261 9.545 4.538 1.00 87.31 88 ASP A N 1
ATOM 681 C CA . ASP A 1 88 ? -7.879 9.993 4.330 1.00 87.31 88 ASP A CA 1
ATOM 682 C C . ASP A 1 88 ? -6.973 8.825 3.930 1.00 87.31 88 ASP A C 1
ATOM 684 O O . ASP A 1 88 ? -6.167 8.938 3.008 1.00 87.31 88 ASP A O 1
ATOM 688 N N . ILE A 1 89 ? -7.155 7.658 4.558 1.00 88.25 89 ILE A N 1
ATOM 689 C CA . ILE A 1 89 ? -6.439 6.424 4.190 1.00 88.25 89 ILE A CA 1
ATOM 690 C C . ILE A 1 89 ? -6.798 6.008 2.763 1.00 88.25 89 ILE A C 1
ATOM 692 O O . ILE A 1 89 ? -5.921 5.630 1.986 1.00 88.25 89 ILE A O 1
ATOM 696 N N . MET A 1 90 ? -8.079 6.108 2.403 1.00 89.81 90 MET A N 1
ATOM 697 C CA . MET A 1 90 ? -8.561 5.790 1.061 1.00 89.81 90 MET A CA 1
ATOM 698 C C . MET A 1 90 ? -7.971 6.745 0.012 1.00 89.81 90 MET A C 1
ATOM 700 O O . MET A 1 90 ? -7.510 6.292 -1.038 1.00 89.81 90 MET A O 1
ATOM 704 N N . LEU A 1 91 ? -7.922 8.048 0.303 1.00 89.62 91 LEU A N 1
ATOM 705 C CA . LEU A 1 91 ? -7.294 9.067 -0.545 1.00 89.62 91 LEU A CA 1
ATOM 706 C C . LEU A 1 91 ? -5.798 8.798 -0.733 1.00 89.62 91 LEU A C 1
ATOM 708 O O . LEU A 1 91 ? -5.330 8.740 -1.869 1.00 89.62 91 LEU A O 1
ATOM 712 N N . LEU A 1 92 ? -5.067 8.545 0.356 1.00 88.69 92 LEU A N 1
ATOM 713 C CA . LEU A 1 92 ? -3.635 8.245 0.320 1.00 88.69 92 LEU A CA 1
ATOM 714 C C . LEU A 1 92 ? -3.329 6.949 -0.443 1.00 88.69 92 LEU A C 1
ATOM 716 O O . LEU A 1 92 ? -2.395 6.912 -1.244 1.00 88.69 92 LEU A O 1
ATOM 720 N N . ALA A 1 93 ? -4.125 5.894 -0.244 1.00 89.38 93 ALA A N 1
ATOM 721 C CA . ALA A 1 93 ? -3.976 4.637 -0.972 1.00 89.38 93 ALA A CA 1
ATOM 722 C C . ALA A 1 93 ? -4.284 4.803 -2.468 1.00 89.38 93 ALA A C 1
ATOM 724 O O . ALA A 1 93 ? -3.563 4.261 -3.307 1.00 89.38 93 ALA A O 1
ATOM 725 N N . THR A 1 94 ? -5.306 5.598 -2.808 1.00 90.25 94 THR A N 1
ATOM 726 C CA . THR A 1 94 ? -5.618 5.956 -4.201 1.00 90.25 94 THR A CA 1
ATOM 727 C C . THR A 1 94 ? -4.446 6.698 -4.832 1.00 90.25 94 THR A C 1
ATOM 729 O O . THR A 1 94 ? -4.005 6.338 -5.919 1.00 90.25 94 THR A O 1
ATOM 732 N N . GLN A 1 95 ? -3.899 7.701 -4.138 1.00 87.56 95 GLN A N 1
ATOM 733 C CA . GLN A 1 95 ? -2.749 8.469 -4.612 1.00 87.56 95 GLN A CA 1
ATOM 734 C C . GLN A 1 95 ? -1.528 7.582 -4.840 1.00 87.56 95 GLN A C 1
ATOM 736 O O . GLN A 1 95 ? -0.920 7.662 -5.902 1.00 87.56 95 GLN A O 1
ATOM 741 N N . ALA A 1 96 ? -1.188 6.711 -3.888 1.00 87.25 96 ALA A N 1
ATOM 742 C CA . ALA A 1 96 ? -0.067 5.788 -4.030 1.00 87.25 96 ALA A CA 1
ATOM 743 C C . ALA A 1 96 ? -0.232 4.873 -5.253 1.00 87.25 96 ALA A C 1
ATOM 745 O O . ALA A 1 96 ? 0.731 4.649 -5.984 1.00 87.25 96 ALA A O 1
ATOM 746 N N . LEU A 1 97 ? -1.452 4.384 -5.502 1.00 85.38 97 LEU A N 1
ATOM 747 C CA . LEU A 1 97 ? -1.766 3.556 -6.664 1.00 85.38 97 LEU A CA 1
ATOM 748 C C . LEU A 1 97 ? -1.616 4.343 -7.973 1.00 85.38 97 LEU A C 1
ATOM 750 O O . LEU A 1 97 ? -0.960 3.873 -8.897 1.00 85.38 97 LEU A O 1
ATOM 754 N N . THR A 1 98 ? -2.156 5.561 -8.039 1.00 86.62 98 THR A N 1
ATOM 755 C CA . THR A 1 98 ? -2.016 6.445 -9.204 1.00 86.6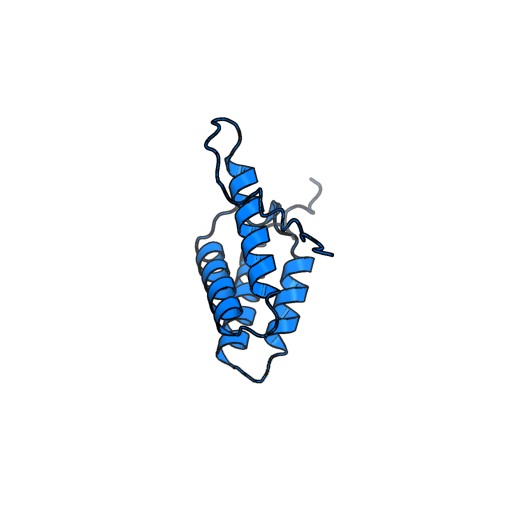2 98 THR A CA 1
ATOM 756 C C . THR A 1 98 ? -0.555 6.785 -9.473 1.00 86.62 98 THR A C 1
ATOM 758 O O . THR A 1 98 ? -0.104 6.681 -10.609 1.00 86.62 98 THR A O 1
ATOM 761 N N . HIS A 1 99 ? 0.214 7.131 -8.437 1.00 80.69 99 HIS A N 1
ATOM 762 C CA . HIS A 1 99 ? 1.642 7.408 -8.567 1.00 80.69 99 HIS A CA 1
ATOM 763 C C . HIS A 1 99 ? 2.423 6.179 -9.034 1.00 80.69 99 HIS A C 1
ATOM 765 O O . HIS A 1 99 ? 3.338 6.335 -9.834 1.00 80.69 99 HIS A O 1
ATOM 771 N N . LEU A 1 100 ? 2.050 4.973 -8.590 1.00 77.44 100 LEU A N 1
ATOM 772 C CA . LEU A 1 100 ? 2.647 3.716 -9.045 1.00 77.44 100 LEU A CA 1
ATOM 773 C C . LEU A 1 100 ? 2.355 3.437 -10.528 1.00 77.44 100 LEU A C 1
ATOM 775 O O . LEU A 1 100 ? 3.219 2.906 -11.219 1.00 77.44 100 LEU A O 1
ATOM 779 N N . VAL A 1 101 ? 1.169 3.806 -11.021 1.00 75.94 101 VAL A N 1
ATOM 780 C CA . VAL A 1 101 ? 0.791 3.643 -12.434 1.00 75.94 101 VAL A CA 1
ATOM 781 C C . VAL A 1 101 ? 1.416 4.726 -13.327 1.00 75.94 101 VAL A C 1
ATOM 783 O O . VAL A 1 101 ? 1.856 4.419 -14.431 1.00 75.94 101 VAL A O 1
ATOM 786 N N . ASP A 1 102 ? 1.537 5.969 -12.849 1.00 74.75 102 ASP A N 1
ATOM 787 C CA . ASP A 1 102 ? 2.141 7.089 -13.598 1.00 74.75 102 ASP A CA 1
ATOM 788 C C . ASP A 1 102 ? 3.655 6.909 -13.823 1.00 74.75 102 ASP A C 1
ATOM 790 O O . ASP A 1 102 ? 4.215 7.353 -14.826 1.00 74.75 102 ASP A O 1
ATOM 794 N N . VAL A 1 103 ? 4.338 6.202 -12.916 1.00 65.88 103 VAL A N 1
ATOM 795 C CA . VAL A 1 103 ? 5.761 5.846 -13.067 1.00 65.88 103 VAL A CA 1
ATOM 796 C C . VAL A 1 103 ? 6.000 4.609 -13.941 1.00 65.88 103 VAL A C 1
ATOM 798 O O . VAL A 1 103 ? 7.135 4.141 -14.008 1.00 65.88 103 VAL A O 1
ATOM 801 N N . LEU A 1 104 ? 4.991 4.104 -14.663 1.00 59.38 104 LEU A N 1
ATOM 802 C CA . LEU A 1 104 ? 5.135 3.041 -15.668 1.00 59.38 104 LEU A CA 1
ATOM 803 C C . LEU A 1 104 ? 5.217 3.601 -17.107 1.00 59.38 104 LEU A C 1
ATOM 805 O O . LEU A 1 104 ? 4.341 3.303 -17.915 1.00 59.38 104 LEU A O 1
ATOM 809 N N . PRO A 1 105 ? 6.272 4.325 -17.533 1.00 55.03 105 PRO A N 1
ATOM 810 C CA . PRO A 1 105 ? 6.460 4.615 -18.953 1.00 55.03 105 PRO A CA 1
ATOM 811 C C . PRO A 1 105 ? 7.008 3.406 -19.750 1.00 55.03 105 PRO A C 1
ATOM 813 O O . PRO A 1 105 ? 7.268 3.545 -20.941 1.00 55.03 105 PRO A O 1
ATOM 816 N N . CYS A 1 106 ? 7.194 2.221 -19.138 1.00 49.09 106 CYS A N 1
ATOM 817 C CA . CYS A 1 106 ? 7.945 1.107 -19.749 1.00 49.09 106 CYS A CA 1
ATOM 818 C C . CYS A 1 106 ? 7.187 -0.214 -19.961 1.00 49.09 106 CYS A C 1
ATOM 820 O O . CYS A 1 106 ? 7.659 -1.022 -20.759 1.00 49.09 106 CYS A O 1
ATOM 822 N N . PHE A 1 107 ? 6.018 -0.455 -19.350 1.00 48.06 107 PHE A N 1
ATOM 823 C CA . PHE A 1 107 ? 5.266 -1.695 -19.640 1.00 48.06 107 PHE A CA 1
ATOM 824 C C . PHE A 1 107 ? 4.815 -1.779 -21.103 1.00 48.06 107 PHE A C 1
ATOM 826 O O . PHE A 1 107 ? 4.606 -2.868 -21.624 1.00 48.06 107 PHE A O 1
ATOM 833 N N . TRP A 1 108 ? 4.682 -0.632 -21.770 1.00 44.59 108 TRP A N 1
ATOM 834 C CA . TRP A 1 108 ? 4.287 -0.555 -23.176 1.00 44.59 108 TRP A CA 1
ATOM 835 C C . TRP A 1 108 ? 5.479 -0.319 -24.115 1.00 44.59 108 TRP A C 1
ATOM 837 O O . TRP A 1 108 ? 5.337 -0.490 -25.318 1.00 44.59 108 TRP A O 1
ATOM 847 N N . CYS A 1 109 ? 6.660 0.032 -23.589 1.00 44.94 109 CYS A N 1
ATOM 848 C CA . CYS A 1 109 ? 7.837 0.355 -24.406 1.00 44.94 109 CYS A CA 1
ATOM 849 C C . CYS A 1 109 ? 8.867 -0.792 -24.464 1.00 44.94 109 CYS A C 1
ATOM 851 O O . CYS A 1 109 ? 9.563 -0.936 -25.463 1.00 44.94 109 CYS A O 1
ATOM 853 N N . CYS A 1 110 ? 8.939 -1.661 -23.447 1.00 45.56 110 CYS A N 1
ATOM 854 C CA . CYS A 1 110 ? 9.856 -2.815 -23.441 1.00 45.56 110 CYS A CA 1
ATOM 855 C C . CYS A 1 110 ? 9.288 -4.092 -24.099 1.00 45.56 110 CYS A C 1
ATOM 857 O O . CYS A 1 110 ? 9.986 -5.100 -24.142 1.00 45.56 110 CYS A O 1
ATOM 859 N N . CYS A 1 111 ? 8.060 -4.052 -24.634 1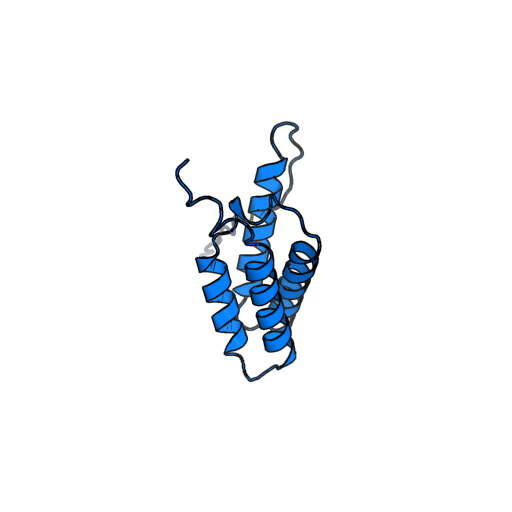.00 44.09 111 CYS A N 1
ATOM 860 C CA . CYS A 1 111 ? 7.454 -5.126 -25.441 1.00 44.09 111 CYS A CA 1
ATOM 861 C C . CYS A 1 111 ? 7.417 -4.811 -26.953 1.00 44.09 111 CYS A C 1
ATOM 863 O O . CYS A 1 111 ? 6.639 -5.422 -27.681 1.00 44.09 111 CYS A O 1
ATOM 865 N N . CYS A 1 112 ? 8.245 -3.885 -27.449 1.00 38.06 112 CYS A N 1
ATOM 866 C CA . CYS A 1 112 ? 8.546 -3.805 -28.881 1.00 38.06 112 CYS A CA 1
ATOM 867 C C . CYS A 1 112 ? 9.832 -4.599 -29.158 1.00 38.06 112 CYS A C 1
ATOM 869 O O . CYS A 1 112 ? 10.909 -4.110 -28.815 1.00 38.06 112 CYS A O 1
ATOM 871 N N . PRO A 1 113 ? 9.758 -5.804 -29.753 1.00 46.50 113 PRO A N 1
ATOM 872 C CA . PRO A 1 113 ? 10.931 -6.412 -30.360 1.00 46.50 113 PRO A CA 1
ATOM 873 C C . PRO A 1 113 ? 11.270 -5.589 -31.611 1.00 46.50 113 PRO A C 1
ATOM 875 O O . PRO A 1 113 ? 10.463 -5.516 -32.538 1.00 46.50 113 PRO A O 1
ATOM 878 N N . LEU A 1 114 ? 12.424 -4.923 -31.602 1.00 48.91 114 LEU A N 1
ATOM 879 C CA . LEU A 1 114 ? 13.077 -4.379 -32.796 1.00 48.91 114 LEU A CA 1
ATOM 880 C C . LEU A 1 114 ? 14.240 -5.300 -33.159 1.00 48.91 114 LEU A C 1
ATOM 882 O O . LEU A 1 114 ? 14.972 -5.690 -32.220 1.00 48.91 114 LEU A O 1
#

Sequence (114 aa):
MMKKLGVRLDDLLPSSTMGSASLSHQSIWIKKILVGLRADGEEGKWVEALMKLCEKLSIKTKDYVCTFSVDSFVSALVRLLNHKKNPDIMLLATQALTHLVDVLPCFWCCCCPL

InterPro domains:
  IPR011989 Armadillo-like helical [G3DSA:1.25.10.10] (21-110)
  IPR016024 Armadillo-type fold [SSF48371] (36-102)
  IPR045322 E3 ubiquitin-protein ligase HECTD1/TRIP12-like [PTHR45670] (11-110)
  IPR057948 E3 ubiquitin-protein ligase TRIP12-like, TPR repeats [PF25579] (23-105)

Secondary structure (DSSP, 8-state):
---------TT-------SSHHHHHHHHHHHHHHHHHT-TT-HHHHHHHHHHHHHHHHS--TTSSTT--HHHHHHHHHHHHT-TT-HHHHHHHHHHHHHHHHT-SSTTTTT---

pLDDT: mean 70.34, std 16.24, range [38.06, 90.25]

Organism: Capsicum annuum (NCBI:txid4072)

Radius of gyration: 17.51 Å; chains: 1; bounding box: 46×36×68 Å

Foldseek 3Di:
DDDPPPPPPPDPDPPDDPDDCPVVVLLVLLVVLLVLLVPPPCVVSLLVSLVVLLVVLVVLDLPNLVNDPLVSLVVSLVVQCVPPVDVSSVVSSVSSNVSNVVSCPDVVPVPDDD